Protein AF-A0A6P2BQV1-F1 (afdb_monomer_lite)

Organism: NCBI:txid2480626

Radius of gyration: 12.8 Å; chains: 1; bounding box: 32×30×28 Å

Foldseek 3Di:
DDFDKAQPVLLVVQVVVLEAEEEQDNVLCVCCCPFQVHSYIHHPFDVVCVVPLVVLVSQPRRQAYEYFFFPDDRRVNNQVNSVVSHVRYDYQDAPDRGNVRSCVPPNNVSSCVSVVD

pLDDT: mean 94.81, std 4.77, range [54.56, 98.56]

Secondary structure (DSSP, 8-state):
-----B-TTHHHHHHHHSEEEEESSHHHHHHHHHTT---EEE--HHHHHHH-GGGGGGGTT-SEEEEE--SSHHHHHHHHHHHHH-TTEEE---SSSSHHHHHHHHHHHHHHHHHT-

Sequence (117 aa):
MPTRIYNPMAFEAAEKLGYIGISEGEFDAVILTTECGIPTVGVPGVDTWAKHKEWRLLFDGFESVLIFRDQDEPGLKLAQRIMSDVNNARVVNLPGKDPNETFLKHGREAIRHAAGL

InterPro domains:
  IPR034154 Archaeal primase DnaG/twinkle-like, TOPRIM domain [cd01029] (22-82)

Structure (mmCIF, N/CA/C/O backbone):
data_AF-A0A6P2BQV1-F1
#
_entry.id   AF-A0A6P2BQV1-F1
#
loop_
_atom_site.group_PDB
_atom_site.id
_atom_site.type_symbol
_atom_site.label_atom_id
_atom_site.label_alt_id
_atom_site.label_comp_id
_atom_site.label_asym_id
_atom_site.label_entity_id
_atom_site.label_seq_id
_atom_site.pdbx_PDB_ins_code
_atom_site.Cartn_x
_atom_site.Cartn_y
_atom_site.Cartn_z
_atom_site.occupancy
_atom_site.B_iso_or_equiv
_atom_site.auth_seq_id
_atom_site.auth_comp_id
_atom_site.auth_asym_id
_atom_site.auth_atom_id
_atom_site.pdbx_PDB_model_num
ATOM 1 N N . MET A 1 1 ? 19.188 -11.161 -6.374 1.00 54.56 1 MET A N 1
ATOM 2 C CA . MET A 1 1 ? 18.576 -11.293 -5.033 1.00 54.56 1 MET A CA 1
ATOM 3 C C . MET A 1 1 ? 17.134 -11.734 -5.229 1.00 54.56 1 MET A C 1
ATOM 5 O O . MET A 1 1 ? 16.520 -11.213 -6.154 1.00 54.56 1 MET A O 1
ATOM 9 N N . PRO A 1 2 ? 16.608 -12.699 -4.458 1.00 75.75 2 PRO A N 1
ATOM 10 C CA . PRO A 1 2 ? 15.195 -13.061 -4.532 1.00 75.75 2 PRO A CA 1
ATOM 11 C C . PRO A 1 2 ? 14.331 -11.886 -4.057 1.00 75.75 2 PRO A C 1
ATOM 13 O O . PRO A 1 2 ? 14.591 -11.318 -2.998 1.00 75.75 2 PRO A O 1
ATOM 16 N N . THR A 1 3 ? 13.328 -11.520 -4.847 1.00 87.50 3 THR A N 1
ATOM 17 C CA . THR A 1 3 ? 12.337 -10.487 -4.526 1.00 87.50 3 THR A CA 1
ATOM 18 C C . THR A 1 3 ? 11.181 -11.096 -3.743 1.00 87.50 3 THR A C 1
ATOM 20 O O . THR A 1 3 ? 10.756 -12.217 -4.023 1.00 87.50 3 THR A O 1
ATOM 23 N N . ARG A 1 4 ? 10.696 -10.386 -2.724 1.00 91.50 4 ARG A N 1
ATOM 24 C CA . ARG A 1 4 ? 9.635 -10.856 -1.825 1.00 91.50 4 ARG A CA 1
ATOM 25 C C . ARG A 1 4 ? 8.643 -9.733 -1.559 1.00 91.50 4 ARG A C 1
ATOM 27 O O . ARG A 1 4 ? 9.018 -8.567 -1.606 1.00 91.50 4 ARG A O 1
ATOM 34 N N . ILE A 1 5 ? 7.408 -10.118 -1.258 1.00 94.50 5 ILE A N 1
ATOM 35 C CA . ILE A 1 5 ? 6.422 -9.225 -0.654 1.00 94.50 5 ILE A CA 1
ATOM 36 C C . ILE A 1 5 ? 6.757 -9.101 0.833 1.00 94.50 5 ILE A C 1
ATOM 38 O O . ILE A 1 5 ? 6.972 -10.108 1.515 1.00 94.50 5 ILE A O 1
ATOM 42 N N . TYR A 1 6 ? 6.813 -7.869 1.324 1.00 96.50 6 TYR A N 1
ATOM 43 C CA . TYR A 1 6 ? 6.983 -7.585 2.741 1.00 96.50 6 TYR A CA 1
ATOM 44 C C . TYR A 1 6 ? 5.653 -7.737 3.492 1.00 96.50 6 TYR A C 1
ATOM 46 O O . TYR A 1 6 ? 4.594 -7.415 2.959 1.00 96.50 6 TYR A O 1
ATOM 54 N N . ASN A 1 7 ? 5.726 -8.190 4.747 1.00 96.94 7 ASN A N 1
ATOM 55 C CA . ASN A 1 7 ? 4.584 -8.394 5.646 1.00 96.94 7 ASN A CA 1
ATOM 56 C C . ASN A 1 7 ? 3.476 -9.335 5.113 1.00 96.94 7 ASN A C 1
ATOM 58 O O . ASN A 1 7 ? 2.302 -8.971 5.136 1.00 96.94 7 ASN A O 1
ATOM 62 N N . PRO A 1 8 ? 3.786 -10.577 4.686 1.00 95.75 8 PRO A N 1
ATOM 63 C CA . PRO A 1 8 ? 2.756 -11.520 4.233 1.00 95.75 8 PRO A CA 1
ATOM 64 C C . PRO A 1 8 ? 1.709 -11.851 5.315 1.00 95.75 8 PRO A C 1
ATOM 66 O O . PRO A 1 8 ? 0.602 -12.262 4.993 1.00 95.75 8 PRO A O 1
ATOM 69 N N . MET A 1 9 ? 2.006 -11.619 6.597 1.00 96.38 9 MET A N 1
ATOM 70 C CA . MET A 1 9 ? 1.032 -11.785 7.684 1.00 96.38 9 MET A CA 1
ATOM 71 C C . MET A 1 9 ? -0.163 -10.821 7.576 1.00 96.38 9 MET A C 1
ATOM 73 O O . MET A 1 9 ? -1.210 -11.082 8.163 1.00 96.38 9 MET A O 1
ATOM 77 N N . ALA A 1 10 ? -0.049 -9.729 6.808 1.00 97.38 10 ALA A N 1
ATOM 78 C CA . ALA A 1 10 ? -1.158 -8.810 6.562 1.00 97.38 10 ALA A CA 1
ATOM 79 C C . ALA A 1 10 ? -2.376 -9.504 5.933 1.00 97.38 10 ALA A C 1
ATOM 81 O O . ALA A 1 10 ? -3.502 -9.106 6.226 1.00 97.38 10 ALA A O 1
ATOM 82 N N . PHE A 1 11 ? -2.173 -10.553 5.126 1.00 97.12 11 PHE A N 1
ATOM 83 C CA . PHE A 1 11 ? -3.268 -11.290 4.489 1.00 97.12 11 PHE A CA 1
ATOM 84 C C . PHE A 1 11 ? -4.222 -11.922 5.519 1.00 97.12 11 PHE A C 1
ATOM 86 O O . PHE A 1 11 ? -5.433 -11.867 5.328 1.00 97.12 11 PHE A O 1
ATOM 93 N N . GLU A 1 12 ? -3.712 -12.429 6.647 1.00 95.50 12 GLU A N 1
ATOM 94 C CA . GLU A 1 12 ? -4.546 -13.040 7.699 1.00 95.50 12 GLU A CA 1
ATOM 95 C C . GLU A 1 12 ? -5.444 -12.014 8.407 1.00 95.50 12 GLU A C 1
ATOM 97 O O . GLU A 1 12 ? -6.599 -12.284 8.741 1.00 95.50 12 GLU A O 1
ATOM 102 N N . ALA A 1 13 ? -4.914 -10.814 8.658 1.00 94.88 13 ALA A N 1
ATOM 103 C CA . ALA A 1 13 ? -5.694 -9.726 9.239 1.00 94.88 13 ALA A CA 1
ATOM 104 C C . ALA A 1 13 ? -6.703 -9.165 8.226 1.00 94.88 13 ALA A C 1
ATOM 106 O O . ALA A 1 13 ? -7.844 -8.875 8.587 1.00 94.88 13 ALA A O 1
ATOM 107 N N . ALA A 1 14 ? -6.295 -9.053 6.961 1.00 96.19 14 ALA A N 1
ATOM 108 C CA . ALA A 1 14 ? -7.134 -8.580 5.872 1.00 96.19 14 ALA A CA 1
ATOM 109 C C . ALA A 1 14 ? -8.324 -9.507 5.594 1.00 96.19 14 ALA A C 1
ATOM 111 O O . ALA A 1 14 ? -9.411 -9.009 5.314 1.00 96.19 14 ALA A O 1
ATOM 112 N N . GLU A 1 15 ? -8.164 -10.829 5.724 1.00 94.19 15 GLU A N 1
ATOM 113 C CA . GLU A 1 15 ? -9.249 -11.801 5.508 1.00 94.19 15 GLU A CA 1
ATOM 114 C C . GLU A 1 15 ? -10.459 -11.514 6.409 1.00 94.19 15 GLU A C 1
ATOM 116 O O . GLU A 1 15 ? -11.605 -11.610 5.979 1.00 94.19 15 GLU A O 1
ATOM 121 N N . LYS A 1 16 ? -10.213 -11.076 7.649 1.00 94.25 16 LYS A N 1
ATOM 122 C CA . LYS A 1 16 ? -11.272 -10.708 8.602 1.00 94.25 16 LYS A CA 1
ATOM 123 C C . LYS A 1 16 ? -11.891 -9.340 8.323 1.00 94.25 16 LYS A C 1
ATOM 125 O O . LYS A 1 16 ? -13.033 -9.109 8.708 1.00 94.25 16 LYS A O 1
ATOM 130 N N . LEU A 1 17 ? -11.124 -8.422 7.736 1.00 95.75 17 LEU A N 1
ATOM 131 C CA . LEU A 1 17 ? -11.528 -7.031 7.515 1.00 95.75 17 LEU A CA 1
ATOM 132 C C . LEU A 1 17 ? -12.137 -6.794 6.127 1.00 95.75 17 LEU A C 1
ATOM 134 O O . LEU A 1 17 ? -12.779 -5.770 5.922 1.00 95.75 17 LEU A O 1
ATOM 138 N N . GLY A 1 18 ? -11.928 -7.708 5.178 1.00 95.94 18 GLY A N 1
ATOM 139 C CA . GLY A 1 18 ? -12.399 -7.584 3.797 1.00 95.94 18 GLY A CA 1
ATOM 140 C C . GLY A 1 18 ? -11.569 -6.630 2.932 1.00 95.94 18 GLY A C 1
ATOM 141 O O . GLY A 1 18 ? -11.841 -6.497 1.742 1.00 95.94 18 GLY A O 1
ATOM 142 N N . TYR A 1 19 ? -10.532 -5.987 3.474 1.00 97.62 19 TYR A N 1
ATOM 143 C CA . TYR A 1 19 ? -9.662 -5.080 2.725 1.00 97.62 19 TYR A CA 1
ATOM 144 C C . TYR A 1 19 ? -8.187 -5.259 3.076 1.00 97.62 19 TYR A C 1
ATOM 146 O O . TYR A 1 19 ? -7.835 -5.655 4.188 1.00 97.62 19 TYR A O 1
ATOM 154 N N . ILE A 1 20 ? -7.321 -4.900 2.129 1.00 98.44 20 ILE A N 1
ATOM 155 C CA . ILE A 1 20 ? -5.866 -4.955 2.288 1.00 98.44 20 ILE A CA 1
ATOM 156 C C . ILE A 1 20 ? -5.186 -3.748 1.643 1.00 98.44 20 ILE A C 1
ATOM 158 O O . ILE A 1 20 ? -5.625 -3.255 0.605 1.00 98.44 20 ILE A O 1
ATOM 162 N N . GLY A 1 21 ? -4.110 -3.270 2.259 1.00 98.19 21 GLY A N 1
ATOM 163 C CA . GLY A 1 21 ? -3.235 -2.235 1.725 1.00 98.19 21 GLY A CA 1
ATOM 164 C C . GLY A 1 21 ? -2.066 -2.797 0.914 1.00 98.19 21 GLY A C 1
ATOM 165 O O . GLY A 1 21 ? -1.505 -3.840 1.249 1.00 98.19 21 GLY A O 1
ATOM 166 N N . ILE A 1 22 ? -1.642 -2.058 -0.107 1.00 98.19 22 ILE A N 1
ATOM 167 C CA . ILE A 1 22 ? -0.365 -2.237 -0.803 1.00 98.19 22 ILE A CA 1
ATOM 168 C C . ILE A 1 22 ? 0.418 -0.930 -0.699 1.00 98.19 22 ILE A C 1
ATOM 170 O O . ILE A 1 22 ? -0.102 0.112 -1.096 1.00 98.19 22 ILE A O 1
ATOM 174 N N . SER A 1 23 ? 1.661 -0.989 -0.225 1.00 96.88 23 SER A N 1
ATOM 175 C CA . SER A 1 23 ? 2.623 0.116 -0.282 1.00 96.88 23 SER A CA 1
ATOM 176 C C . SER A 1 23 ? 3.824 -0.214 -1.169 1.00 96.88 23 SER A C 1
ATOM 178 O O . SER A 1 23 ? 4.143 -1.383 -1.387 1.00 96.88 23 SER A O 1
ATOM 180 N N . GLU A 1 24 ? 4.508 0.809 -1.684 1.00 90.56 24 GLU A N 1
ATOM 181 C CA . GLU A 1 24 ? 5.764 0.636 -2.435 1.00 90.56 24 GLU A CA 1
ATOM 182 C C . GLU A 1 24 ? 6.940 0.286 -1.503 1.00 90.56 24 GLU A C 1
ATOM 184 O O . GLU A 1 24 ? 7.774 -0.561 -1.828 1.00 90.56 24 GLU A O 1
ATOM 189 N N . GLY A 1 25 ? 6.978 0.897 -0.313 1.00 89.69 25 GLY A N 1
ATOM 190 C CA . GLY A 1 25 ? 8.019 0.697 0.692 1.00 89.69 25 GLY A CA 1
ATOM 191 C C . GLY A 1 25 ? 7.629 -0.250 1.830 1.00 89.69 25 GLY A C 1
ATOM 192 O O . GLY A 1 25 ? 6.473 -0.313 2.255 1.00 89.69 25 GLY A O 1
ATOM 193 N N . GLU A 1 26 ? 8.623 -0.953 2.382 1.00 95.19 26 GLU A N 1
ATOM 194 C CA . GLU A 1 26 ? 8.455 -1.792 3.581 1.00 95.19 26 GLU A CA 1
ATOM 195 C C . GLU A 1 26 ? 8.135 -0.949 4.822 1.00 95.19 26 GLU A C 1
ATOM 197 O O . GLU A 1 26 ? 7.297 -1.326 5.637 1.00 95.19 26 GLU A O 1
ATOM 202 N N . PHE A 1 27 ? 8.773 0.217 4.961 1.00 95.38 27 PHE A N 1
ATOM 203 C CA . PHE A 1 27 ? 8.558 1.092 6.113 1.00 95.38 27 PHE A CA 1
ATOM 204 C C . PHE A 1 27 ? 7.150 1.699 6.120 1.00 95.38 27 PHE A C 1
ATOM 206 O O . PHE A 1 27 ? 6.511 1.765 7.168 1.00 95.38 27 PHE A O 1
ATOM 213 N N . ASP A 1 28 ? 6.613 2.042 4.950 1.00 96.25 28 ASP A N 1
ATOM 214 C CA . ASP A 1 28 ? 5.224 2.485 4.827 1.00 96.25 28 ASP A CA 1
ATOM 215 C C . ASP A 1 28 ? 4.241 1.381 5.211 1.00 96.25 28 ASP A C 1
ATOM 217 O O . ASP A 1 28 ? 3.275 1.646 5.926 1.00 96.25 28 ASP A O 1
ATOM 221 N N . ALA A 1 29 ? 4.514 0.130 4.821 1.00 97.75 29 ALA A N 1
ATOM 222 C CA . ALA A 1 29 ? 3.708 -1.013 5.244 1.00 97.75 29 ALA A CA 1
ATOM 223 C C . ALA A 1 29 ? 3.718 -1.180 6.770 1.00 97.75 29 ALA A C 1
ATOM 225 O O . ALA A 1 29 ? 2.673 -1.494 7.349 1.00 97.75 29 ALA A O 1
ATOM 226 N N . VAL A 1 30 ? 4.863 -0.945 7.427 1.00 97.94 30 VAL A N 1
ATOM 227 C CA . VAL A 1 30 ? 4.962 -0.935 8.895 1.00 97.94 30 VAL A CA 1
ATOM 228 C C . VAL A 1 30 ? 4.057 0.143 9.476 1.00 97.94 30 VAL A C 1
ATOM 230 O O . VAL A 1 30 ? 3.164 -0.199 10.242 1.00 97.94 30 VAL A O 1
ATOM 233 N N . ILE A 1 31 ? 4.219 1.409 9.081 1.00 97.62 31 ILE A N 1
ATOM 234 C CA . ILE A 1 31 ? 3.433 2.529 9.629 1.00 97.62 31 ILE A CA 1
ATOM 235 C C . ILE A 1 31 ? 1.928 2.332 9.400 1.00 97.62 31 ILE A C 1
ATOM 237 O O . ILE A 1 31 ? 1.118 2.519 10.313 1.00 97.62 31 ILE A O 1
ATOM 241 N N . LEU A 1 32 ? 1.532 1.909 8.198 1.00 98.25 32 LEU A N 1
ATOM 242 C CA . LEU A 1 32 ? 0.132 1.643 7.866 1.00 98.25 32 LEU A CA 1
ATOM 243 C C . LEU A 1 32 ? -0.446 0.507 8.719 1.00 98.25 32 LEU A C 1
ATOM 245 O O . LEU A 1 32 ? -1.571 0.611 9.215 1.00 98.25 32 LEU A O 1
ATOM 249 N N . THR A 1 33 ? 0.334 -0.549 8.951 1.00 98.12 33 THR A N 1
ATOM 250 C CA . THR A 1 33 ? -0.112 -1.699 9.742 1.00 98.12 33 THR A CA 1
ATOM 251 C C . THR A 1 33 ? -0.139 -1.384 11.237 1.00 98.12 33 THR A C 1
ATOM 253 O O . THR A 1 33 ? -1.177 -1.572 11.872 1.00 98.12 33 THR A O 1
ATOM 256 N N . THR A 1 34 ? 0.965 -0.902 11.813 1.00 97.31 34 THR A N 1
ATOM 257 C CA . THR A 1 34 ? 1.118 -0.750 13.269 1.00 97.31 34 THR A CA 1
ATOM 258 C C . THR A 1 34 ? 0.413 0.490 13.797 1.00 97.31 34 THR A C 1
ATOM 260 O O . THR A 1 34 ? -0.310 0.404 14.787 1.00 97.31 34 THR A O 1
ATOM 263 N N . GLU A 1 35 ? 0.559 1.628 13.1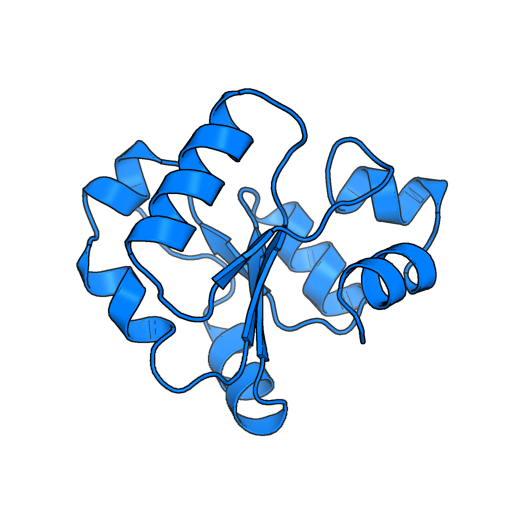16 1.00 97.56 35 GLU A N 1
ATOM 264 C CA . GLU A 1 35 ? 0.044 2.904 13.614 1.00 97.56 35 GLU A CA 1
ATOM 265 C C . GLU A 1 35 ? -1.372 3.195 13.114 1.00 97.56 35 GLU A C 1
ATOM 267 O O . GLU A 1 35 ? -2.193 3.760 13.842 1.00 97.56 35 GLU A O 1
ATOM 272 N N . CYS A 1 36 ? -1.695 2.797 11.878 1.00 97.06 36 CYS A N 1
ATOM 273 C CA . CYS A 1 36 ? -2.996 3.101 11.269 1.00 97.06 36 CYS A CA 1
ATOM 274 C C . CYS A 1 36 ? -4.013 1.954 11.394 1.00 97.06 36 CYS A C 1
ATOM 276 O O . CYS A 1 36 ? -5.222 2.189 11.250 1.00 97.06 36 CYS A O 1
ATOM 278 N N . GLY A 1 37 ? -3.557 0.740 11.722 1.00 97.25 37 GLY A N 1
ATOM 279 C CA . GLY A 1 37 ? -4.401 -0.454 11.816 1.00 97.25 37 GLY A CA 1
ATOM 280 C C . GLY A 1 37 ? -4.942 -0.908 10.458 1.00 97.25 37 GLY A C 1
ATOM 281 O O . GLY A 1 37 ? -6.070 -1.393 10.377 1.00 97.25 37 GLY A O 1
ATOM 282 N N . ILE A 1 38 ? -4.182 -0.679 9.385 1.00 98.25 38 ILE A N 1
ATOM 283 C CA . ILE A 1 38 ? -4.529 -1.067 8.017 1.00 98.25 38 ILE A CA 1
ATOM 284 C C . ILE A 1 38 ? -3.580 -2.200 7.615 1.00 98.25 38 ILE A C 1
ATOM 286 O O . ILE A 1 38 ? -2.395 -1.930 7.408 1.00 98.25 38 ILE A O 1
ATOM 290 N N . PRO A 1 39 ? -4.048 -3.458 7.505 1.00 98.25 39 PRO A N 1
ATOM 291 C CA . PRO A 1 39 ? -3.179 -4.567 7.125 1.00 98.25 39 PRO A CA 1
ATOM 292 C C . PRO A 1 39 ? -2.587 -4.295 5.744 1.00 98.25 39 PRO A C 1
ATOM 294 O O . PRO A 1 39 ? -3.323 -4.218 4.764 1.00 98.25 39 PRO A O 1
ATOM 297 N N . THR A 1 40 ? -1.270 -4.102 5.674 1.00 98.56 40 THR A N 1
ATOM 298 C CA . THR A 1 40 ? -0.603 -3.625 4.457 1.00 98.56 40 THR A CA 1
ATOM 299 C C . THR A 1 40 ? 0.616 -4.470 4.125 1.00 98.56 40 THR A C 1
ATOM 301 O O . THR A 1 40 ? 1.440 -4.752 4.998 1.00 98.56 40 THR A O 1
ATOM 304 N N . VAL A 1 41 ? 0.751 -4.83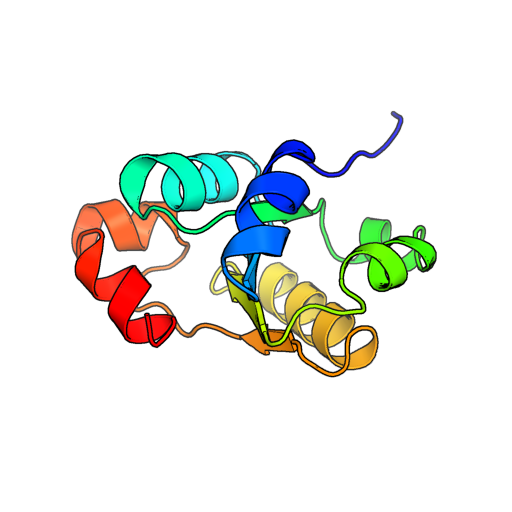2 2.849 1.00 98.12 41 VAL A N 1
ATOM 305 C CA . VAL A 1 41 ? 1.960 -5.452 2.301 1.00 98.12 41 VAL A CA 1
ATOM 306 C C . VAL A 1 41 ? 2.828 -4.441 1.559 1.00 98.12 41 VAL A C 1
ATOM 308 O O . VAL A 1 41 ? 2.310 -3.538 0.907 1.00 98.12 41 VAL A O 1
ATOM 311 N N . GLY A 1 42 ? 4.147 -4.626 1.618 1.00 96.94 42 GLY A N 1
ATOM 312 C CA . GLY A 1 42 ? 5.102 -3.844 0.826 1.00 96.94 42 GLY A CA 1
ATOM 313 C C . GLY A 1 42 ? 5.483 -4.579 -0.459 1.00 96.94 42 GLY A C 1
ATOM 314 O O . GLY A 1 42 ? 5.861 -5.754 -0.410 1.00 96.94 42 GLY A O 1
ATOM 315 N N . VAL A 1 43 ? 5.393 -3.904 -1.606 1.00 94.81 43 VAL A N 1
ATOM 316 C CA . VAL A 1 43 ? 5.649 -4.472 -2.936 1.00 94.81 43 VAL A CA 1
ATOM 317 C C . VAL A 1 43 ? 6.806 -3.737 -3.627 1.00 94.81 43 VAL A C 1
ATOM 319 O O . VAL A 1 43 ? 6.720 -2.534 -3.856 1.00 94.81 43 VAL A O 1
ATOM 322 N N . PRO A 1 44 ? 7.859 -4.453 -4.060 1.00 88.75 44 PRO A N 1
ATOM 323 C CA . PRO A 1 44 ? 9.082 -3.836 -4.573 1.00 88.75 44 PRO A CA 1
ATOM 324 C C . PRO A 1 44 ? 8.979 -3.361 -6.034 1.00 88.75 44 PRO A C 1
ATOM 326 O O . PRO A 1 44 ? 9.505 -4.011 -6.935 1.00 88.75 44 PRO A O 1
ATOM 329 N N . GLY A 1 45 ? 8.382 -2.197 -6.281 1.00 89.12 45 GLY A N 1
ATOM 330 C CA . GLY A 1 45 ? 8.467 -1.486 -7.563 1.00 89.12 45 GLY A CA 1
ATOM 331 C C . GLY A 1 45 ? 7.807 -2.173 -8.775 1.00 89.12 45 GLY A C 1
ATOM 332 O O . GLY A 1 45 ? 7.474 -3.362 -8.787 1.00 89.12 45 GLY A O 1
ATOM 333 N N . VAL A 1 46 ? 7.618 -1.399 -9.849 1.00 92.06 46 VAL A N 1
ATOM 334 C CA . VAL A 1 46 ? 6.835 -1.819 -11.029 1.00 92.06 46 VAL A CA 1
ATOM 335 C C . VAL A 1 46 ? 7.451 -2.992 -11.800 1.00 92.06 46 VAL A C 1
ATOM 337 O O . VAL A 1 46 ? 6.734 -3.909 -12.204 1.00 92.06 46 VAL A O 1
ATOM 340 N N . ASP A 1 47 ? 8.776 -3.013 -11.967 1.00 92.00 47 ASP A N 1
ATOM 341 C CA . ASP A 1 47 ? 9.464 -4.060 -12.734 1.00 92.00 47 ASP A CA 1
ATOM 342 C C . ASP A 1 47 ? 9.371 -5.425 -12.054 1.00 92.00 47 ASP A C 1
ATOM 344 O O . ASP A 1 47 ? 9.267 -6.456 -12.722 1.00 92.00 47 ASP A O 1
ATOM 348 N N . THR A 1 48 ? 9.411 -5.452 -10.722 1.00 92.56 48 THR A N 1
ATOM 349 C CA . THR A 1 48 ? 9.277 -6.698 -9.966 1.00 92.56 48 THR A CA 1
ATOM 350 C C . THR A 1 48 ? 7.847 -7.204 -10.021 1.00 92.56 48 THR A C 1
ATOM 352 O O . THR A 1 48 ? 7.641 -8.383 -10.294 1.00 92.56 48 THR A O 1
ATOM 355 N N . TRP A 1 49 ? 6.862 -6.319 -9.847 1.00 94.12 49 TRP A N 1
ATOM 356 C CA . TRP A 1 49 ? 5.454 -6.679 -10.011 1.00 94.12 49 TRP A CA 1
ATOM 357 C C . TRP A 1 49 ? 5.184 -7.278 -11.398 1.00 94.12 49 TRP A C 1
ATOM 359 O O . TRP A 1 49 ? 4.562 -8.330 -11.523 1.00 94.12 49 TRP A O 1
ATOM 369 N N . ALA A 1 50 ? 5.726 -6.667 -12.456 1.00 91.88 50 ALA A N 1
ATOM 370 C CA . ALA A 1 50 ? 5.571 -7.162 -13.823 1.00 91.88 50 ALA A CA 1
ATOM 371 C C . ALA A 1 50 ? 6.209 -8.546 -14.056 1.00 91.88 50 ALA A C 1
ATOM 373 O O . ALA A 1 50 ? 5.730 -9.300 -14.910 1.00 91.88 50 ALA A O 1
ATOM 374 N N . LYS A 1 51 ? 7.275 -8.884 -13.316 1.00 94.06 51 LYS A N 1
ATOM 375 C CA . LYS A 1 51 ? 7.920 -10.210 -13.339 1.00 94.06 51 LYS A CA 1
ATOM 376 C C . LYS A 1 51 ? 7.126 -11.265 -12.568 1.00 94.06 51 LYS A C 1
ATOM 378 O O . LYS A 1 51 ? 7.187 -12.428 -12.948 1.00 94.06 51 LYS A O 1
ATOM 383 N N . HIS A 1 52 ? 6.379 -10.856 -11.544 1.00 92.75 52 HIS A N 1
ATOM 384 C CA . HIS A 1 52 ? 5.598 -11.725 -10.663 1.00 92.75 52 HIS A CA 1
ATOM 385 C C . HIS A 1 52 ? 4.094 -11.505 -10.836 1.00 92.75 52 HIS A C 1
ATOM 387 O O . HIS A 1 52 ? 3.379 -11.122 -9.910 1.00 92.75 52 HIS A O 1
ATOM 393 N N . LYS A 1 53 ? 3.592 -11.744 -12.050 1.00 89.69 53 LYS A N 1
ATOM 394 C CA . LYS A 1 53 ? 2.175 -11.518 -12.384 1.00 89.69 53 LYS A CA 1
ATOM 395 C C . LYS A 1 53 ? 1.224 -12.367 -11.542 1.00 89.69 53 LYS A C 1
ATOM 397 O O . LYS A 1 53 ? 0.065 -12.001 -11.387 1.00 89.69 53 LYS A O 1
ATOM 402 N N . GLU A 1 54 ? 1.699 -13.488 -11.010 1.00 94.38 54 GLU A N 1
ATOM 403 C CA . GLU A 1 54 ? 0.978 -14.355 -10.085 1.00 94.38 54 GLU A CA 1
ATOM 404 C C . GLU A 1 54 ? 0.615 -13.664 -8.762 1.00 94.38 54 GLU A C 1
ATOM 406 O O . GLU A 1 54 ? -0.366 -14.059 -8.139 1.00 94.38 54 GLU A O 1
ATOM 411 N N . TRP A 1 55 ? 1.324 -12.603 -8.354 1.00 95.25 55 TRP A N 1
ATOM 412 C CA . TRP A 1 55 ? 1.029 -11.881 -7.110 1.00 95.25 55 TRP A CA 1
ATOM 413 C C . TRP A 1 55 ? -0.352 -11.239 -7.101 1.00 95.25 55 TRP A C 1
ATOM 415 O O . TRP A 1 55 ? -0.944 -11.128 -6.034 1.00 95.25 55 TRP A O 1
ATOM 425 N N . ARG A 1 56 ? -0.907 -10.888 -8.267 1.00 94.50 56 ARG A N 1
ATOM 426 C CA . ARG A 1 56 ? -2.275 -10.358 -8.359 1.00 94.50 56 ARG A CA 1
ATOM 427 C C . ARG A 1 56 ? -3.312 -11.310 -7.748 1.00 94.50 56 ARG A C 1
ATOM 429 O O . ARG A 1 56 ? -4.264 -10.845 -7.142 1.00 94.50 56 ARG A O 1
ATOM 436 N N . LEU A 1 57 ? -3.076 -12.624 -7.844 1.00 95.25 57 LEU A N 1
ATOM 437 C CA . LEU A 1 57 ? -3.985 -13.658 -7.337 1.00 95.25 57 LEU A CA 1
ATOM 438 C C . LEU A 1 57 ? -4.077 -13.648 -5.807 1.00 95.25 57 LEU A C 1
ATOM 440 O O . LEU A 1 57 ? -5.060 -14.122 -5.254 1.00 95.25 57 LEU A O 1
ATOM 444 N N . LEU A 1 58 ? -3.071 -13.100 -5.117 1.00 95.56 58 LEU A N 1
ATOM 445 C CA . LEU A 1 58 ? -3.093 -12.948 -3.660 1.00 95.56 58 LEU A CA 1
ATOM 446 C C . LEU A 1 58 ? -4.122 -11.912 -3.201 1.00 95.56 58 LEU A C 1
ATOM 448 O O . LEU A 1 58 ? -4.470 -11.885 -2.027 1.00 95.56 58 LEU A O 1
ATOM 452 N N . PHE A 1 59 ? -4.567 -11.043 -4.110 1.00 96.25 59 PHE A N 1
ATOM 453 C CA . PHE A 1 59 ? -5.503 -9.962 -3.824 1.00 96.25 59 PHE A CA 1
ATOM 454 C C . PHE A 1 59 ? -6.932 -10.273 -4.292 1.00 96.25 59 PHE A C 1
ATOM 456 O O . PHE A 1 59 ? -7.855 -9.494 -4.030 1.00 96.25 59 PHE A O 1
ATOM 463 N N . ASP A 1 60 ? -7.123 -11.416 -4.958 1.00 91.31 60 ASP A N 1
ATOM 464 C CA . ASP A 1 60 ? -8.441 -11.908 -5.333 1.00 91.31 60 ASP A CA 1
ATOM 465 C C . ASP A 1 60 ? -9.225 -12.299 -4.072 1.00 91.31 60 ASP A C 1
ATOM 467 O O . ASP A 1 60 ? -8.707 -12.946 -3.164 1.00 91.31 60 ASP A O 1
ATOM 471 N N . GLY A 1 61 ? -10.499 -11.910 -4.016 1.00 90.69 61 GLY A N 1
ATOM 472 C CA . GLY A 1 61 ? -11.395 -12.234 -2.900 1.00 90.69 61 GLY A CA 1
ATOM 473 C C . GLY A 1 61 ? -11.496 -11.166 -1.809 1.00 90.69 61 GLY A C 1
ATOM 474 O O . GLY A 1 61 ? -12.444 -11.217 -1.031 1.00 90.69 61 GLY A O 1
ATOM 475 N N . PHE A 1 62 ? -10.612 -10.162 -1.781 1.00 96.50 62 PHE A N 1
ATOM 476 C CA . PHE A 1 62 ? -10.848 -8.970 -0.959 1.00 96.50 62 PHE A CA 1
ATOM 477 C C . PHE A 1 62 ? -11.964 -8.107 -1.559 1.00 96.50 62 PHE A C 1
ATOM 479 O O . PHE A 1 62 ? -12.143 -8.041 -2.774 1.00 96.50 62 PHE A O 1
ATOM 486 N N . GLU A 1 63 ? -12.704 -7.390 -0.723 1.00 95.75 63 GLU A N 1
ATOM 487 C CA . GLU A 1 63 ? -13.685 -6.404 -1.181 1.00 95.75 63 GLU A CA 1
ATOM 488 C C . GLU A 1 63 ? -12.983 -5.157 -1.730 1.00 95.75 63 GLU A C 1
ATOM 490 O O . GLU A 1 63 ? -13.412 -4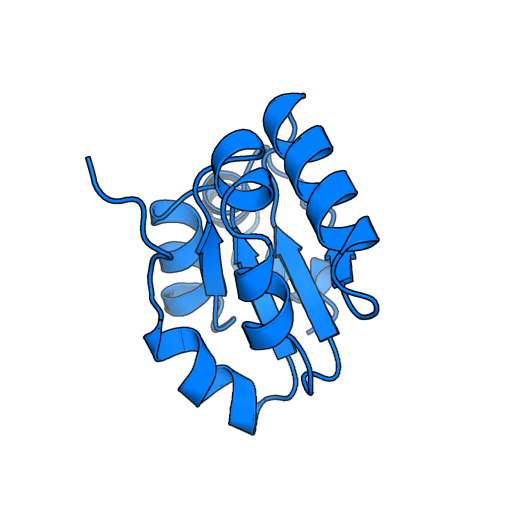.584 -2.732 1.00 95.75 63 GLU A O 1
ATOM 495 N N . SER A 1 64 ? -11.871 -4.751 -1.106 1.00 96.81 64 SER A N 1
ATOM 496 C CA . SER A 1 64 ? -11.099 -3.585 -1.538 1.00 96.81 64 SER A CA 1
ATOM 497 C C . SER A 1 64 ? -9.595 -3.768 -1.364 1.00 96.81 64 SER A C 1
ATOM 499 O O . SER A 1 64 ? -9.116 -4.202 -0.316 1.00 96.81 64 SER A O 1
ATOM 501 N N . VAL A 1 65 ? -8.842 -3.365 -2.388 1.00 98.19 65 VAL A N 1
ATOM 502 C CA . VAL A 1 65 ? -7.379 -3.289 -2.351 1.00 98.19 65 VAL A CA 1
ATOM 503 C C . VAL A 1 65 ? -6.970 -1.815 -2.391 1.00 98.19 65 VAL A C 1
ATOM 505 O O . VAL A 1 65 ? -7.273 -1.083 -3.334 1.00 98.19 65 VAL A O 1
ATOM 508 N N . LEU A 1 66 ? -6.308 -1.355 -1.335 1.00 98.38 66 LEU A N 1
ATOM 509 C CA . LEU A 1 66 ? -5.961 0.044 -1.105 1.00 98.38 66 LEU A CA 1
ATOM 510 C C . LEU A 1 66 ? -4.502 0.284 -1.493 1.00 98.38 66 LEU A C 1
ATOM 512 O O . LEU A 1 66 ? -3.594 -0.190 -0.819 1.00 98.38 66 LEU A O 1
ATOM 516 N N . ILE A 1 67 ? -4.258 1.024 -2.570 1.00 98.00 67 ILE A N 1
ATOM 517 C CA . ILE A 1 67 ? -2.899 1.329 -3.025 1.00 98.00 67 ILE A CA 1
ATOM 518 C C . ILE A 1 67 ? -2.434 2.637 -2.381 1.00 98.00 67 ILE A C 1
ATOM 520 O O . ILE A 1 67 ? -2.938 3.715 -2.709 1.00 98.00 67 ILE A O 1
ATOM 524 N N . PHE A 1 68 ? -1.440 2.533 -1.507 1.00 97.44 68 PHE A N 1
ATOM 525 C CA . PHE A 1 68 ? -0.722 3.637 -0.886 1.00 97.44 68 PHE A CA 1
ATOM 526 C C . PHE A 1 68 ? 0.613 3.824 -1.607 1.00 97.44 68 PHE A C 1
ATOM 528 O O . PHE A 1 68 ? 1.575 3.102 -1.362 1.00 97.44 68 PHE A O 1
ATOM 535 N N . ARG A 1 69 ? 0.660 4.772 -2.541 1.00 94.00 69 ARG A N 1
ATOM 536 C CA . ARG A 1 69 ? 1.853 5.035 -3.353 1.00 94.00 69 ARG A CA 1
ATOM 537 C C . ARG A 1 69 ? 2.565 6.311 -2.923 1.00 94.00 69 ARG A C 1
ATOM 539 O O . ARG A 1 69 ? 1.924 7.239 -2.425 1.00 94.00 69 ARG A O 1
ATOM 546 N N . ASP A 1 70 ? 3.841 6.390 -3.258 1.00 93.25 70 ASP A N 1
ATOM 547 C CA . ASP A 1 70 ? 4.593 7.634 -3.195 1.00 93.25 70 ASP A CA 1
ATOM 548 C C . ASP A 1 70 ? 4.086 8.609 -4.267 1.00 93.25 70 ASP A C 1
ATOM 550 O O . ASP A 1 70 ? 3.691 8.227 -5.377 1.00 93.25 70 ASP A O 1
ATOM 554 N N . GLN A 1 71 ? 4.089 9.903 -3.953 1.00 92.19 71 GLN A N 1
ATOM 555 C CA . GLN A 1 71 ? 3.690 10.978 -4.862 1.00 92.19 71 GLN A CA 1
ATOM 556 C C . GLN A 1 71 ? 4.783 11.325 -5.886 1.00 92.19 71 GLN A C 1
ATOM 558 O O . GLN A 1 71 ? 5.105 12.491 -6.106 1.00 92.19 71 GLN A O 1
ATOM 563 N N . ASP A 1 72 ? 5.336 10.315 -6.551 1.00 93.94 72 ASP A N 1
ATOM 564 C CA . ASP A 1 72 ? 6.321 10.461 -7.618 1.00 93.94 72 ASP A CA 1
ATOM 565 C C . ASP A 1 72 ? 5.961 9.626 -8.864 1.00 93.94 72 ASP A C 1
ATOM 567 O O . ASP A 1 72 ? 4.872 9.050 -8.971 1.00 93.94 72 ASP A O 1
ATOM 571 N N . GLU A 1 73 ? 6.830 9.654 -9.876 1.00 94.44 73 GLU A N 1
ATOM 572 C CA . GLU A 1 73 ? 6.594 8.960 -11.145 1.00 94.44 73 GLU A CA 1
ATOM 573 C C . GLU A 1 73 ? 6.676 7.420 -11.018 1.00 94.44 73 GLU A C 1
ATOM 575 O O . GLU A 1 73 ? 5.788 6.749 -11.560 1.00 94.44 73 GLU A O 1
ATOM 580 N N . PRO A 1 74 ? 7.668 6.828 -10.318 1.00 93.19 74 PRO A N 1
ATOM 581 C CA . PRO A 1 74 ? 7.691 5.389 -10.038 1.00 93.19 74 PRO A CA 1
ATOM 582 C C . PRO A 1 74 ? 6.433 4.881 -9.325 1.00 93.19 74 PRO A C 1
ATOM 584 O O . PRO A 1 74 ? 5.810 3.931 -9.815 1.00 93.19 74 PRO A O 1
ATOM 587 N N . GLY A 1 75 ? 5.998 5.558 -8.258 1.00 93.12 75 GLY A N 1
ATOM 588 C CA . GLY A 1 75 ? 4.813 5.166 -7.503 1.00 93.12 75 GLY A CA 1
ATOM 589 C C . GLY A 1 75 ? 3.536 5.245 -8.334 1.00 93.12 75 GLY A C 1
ATOM 590 O O . GLY A 1 75 ? 2.666 4.374 -8.243 1.00 93.12 75 GLY A O 1
ATOM 591 N N . LEU A 1 76 ? 3.426 6.236 -9.228 1.00 94.75 76 LEU A N 1
ATOM 592 C CA . LEU A 1 76 ? 2.308 6.320 -10.172 1.00 94.75 76 LEU A CA 1
ATOM 593 C C . LEU A 1 76 ? 2.282 5.128 -11.140 1.00 94.75 76 LEU A C 1
ATOM 595 O O . LEU A 1 76 ? 1.219 4.548 -11.368 1.00 94.75 76 LEU A O 1
ATOM 599 N N . LYS A 1 77 ? 3.435 4.749 -11.702 1.00 96.00 77 LYS A N 1
ATOM 600 C CA . LYS A 1 77 ? 3.540 3.616 -12.638 1.00 96.00 77 LYS A CA 1
ATOM 601 C C . LYS A 1 77 ? 3.190 2.295 -11.962 1.00 96.00 77 LYS A C 1
ATOM 603 O O . LYS A 1 77 ? 2.459 1.492 -12.546 1.00 96.00 77 LYS A O 1
ATOM 608 N N . LEU A 1 78 ? 3.672 2.078 -10.738 1.00 95.06 78 LEU A N 1
ATOM 609 C CA . LEU A 1 78 ? 3.326 0.896 -9.952 1.00 95.06 78 LEU A CA 1
ATOM 610 C C . LEU A 1 78 ? 1.819 0.848 -9.668 1.00 95.06 78 LEU A C 1
ATOM 612 O O . LEU A 1 78 ? 1.180 -0.164 -9.948 1.00 95.06 78 LEU A O 1
ATOM 616 N N . ALA A 1 79 ? 1.232 1.951 -9.197 1.00 96.00 79 ALA A N 1
ATOM 617 C CA . ALA A 1 79 ? -0.196 2.026 -8.905 1.00 96.00 79 ALA A CA 1
ATOM 618 C C . ALA A 1 79 ? -1.068 1.736 -10.138 1.00 96.00 79 ALA A C 1
ATOM 620 O O . ALA A 1 79 ? -1.981 0.915 -10.069 1.00 96.00 79 ALA A O 1
ATOM 621 N N . GLN A 1 80 ? -0.754 2.346 -11.286 1.00 96.38 80 GLN A N 1
ATOM 622 C CA . GLN A 1 80 ? -1.458 2.083 -12.546 1.00 96.38 80 GLN A CA 1
ATOM 623 C C . GLN A 1 80 ? -1.354 0.614 -12.961 1.00 96.38 80 GLN A C 1
ATOM 625 O O . GLN A 1 80 ? -2.330 0.023 -13.427 1.00 96.38 80 GLN A O 1
ATOM 630 N N . ARG A 1 81 ? -0.178 0.008 -12.771 1.00 96.12 81 ARG A N 1
ATOM 631 C CA . ARG A 1 81 ? 0.043 -1.397 -13.097 1.00 96.12 81 ARG A CA 1
ATOM 632 C C . ARG A 1 81 ? -0.802 -2.311 -12.211 1.00 96.12 81 ARG A C 1
ATOM 634 O O . ARG A 1 81 ? -1.483 -3.184 -12.745 1.00 96.12 81 ARG A O 1
ATOM 641 N N . ILE A 1 82 ? -0.807 -2.085 -10.899 1.00 96.31 82 ILE A N 1
ATOM 642 C CA . ILE A 1 82 ? -1.617 -2.863 -9.954 1.00 96.31 82 ILE A CA 1
ATOM 643 C C . ILE A 1 82 ? -3.103 -2.711 -10.284 1.00 96.31 82 ILE A C 1
ATOM 645 O O . ILE A 1 82 ? -3.786 -3.718 -10.409 1.00 96.31 82 ILE A O 1
ATOM 649 N N . MET A 1 83 ? -3.593 -1.491 -10.524 1.00 96.25 83 MET A N 1
ATOM 650 C CA . MET A 1 83 ? -4.992 -1.256 -10.917 1.00 96.25 83 MET A CA 1
ATOM 651 C C . MET A 1 83 ? -5.391 -1.982 -12.209 1.00 96.25 83 MET A C 1
ATOM 653 O O . MET A 1 83 ? -6.541 -2.377 -12.361 1.00 96.25 83 MET A O 1
ATOM 657 N N . SER A 1 84 ? -4.458 -2.155 -13.152 1.00 95.88 84 SER A N 1
ATOM 658 C CA . SER A 1 84 ? -4.710 -2.923 -14.378 1.00 95.88 84 SER A CA 1
ATOM 659 C C . SER A 1 84 ? -4.754 -4.436 -14.148 1.00 95.88 84 SER A C 1
ATOM 661 O O . SER A 1 84 ? -5.397 -5.155 -14.910 1.00 95.88 84 SER A O 1
ATOM 663 N N . ASP A 1 85 ? -4.050 -4.919 -13.121 1.00 95.75 85 ASP A N 1
ATOM 664 C CA . ASP A 1 85 ? -3.907 -6.343 -12.818 1.00 95.75 85 ASP A CA 1
ATOM 665 C C . ASP A 1 85 ? -4.905 -6.829 -11.745 1.00 95.75 85 ASP A C 1
ATOM 667 O O . ASP A 1 85 ? -5.185 -8.026 -11.702 1.00 95.75 85 ASP A O 1
ATOM 671 N N . VAL A 1 86 ? -5.431 -5.930 -10.902 1.00 96.38 86 VAL A N 1
ATOM 672 C CA . VAL A 1 86 ? -6.275 -6.212 -9.726 1.00 96.38 86 VAL A CA 1
ATOM 673 C C . VAL A 1 86 ? -7.552 -5.361 -9.792 1.00 96.38 86 VAL A C 1
ATOM 675 O O . VAL A 1 86 ? -7.517 -4.145 -9.613 1.00 96.38 86 VAL A O 1
ATOM 678 N N . ASN A 1 87 ? -8.699 -6.002 -10.044 1.00 91.69 87 ASN A N 1
ATOM 679 C CA . ASN A 1 87 ? -9.955 -5.321 -10.413 1.00 91.69 87 ASN A CA 1
ATOM 680 C C . ASN A 1 87 ? -10.569 -4.445 -9.305 1.00 91.69 87 ASN A C 1
ATOM 682 O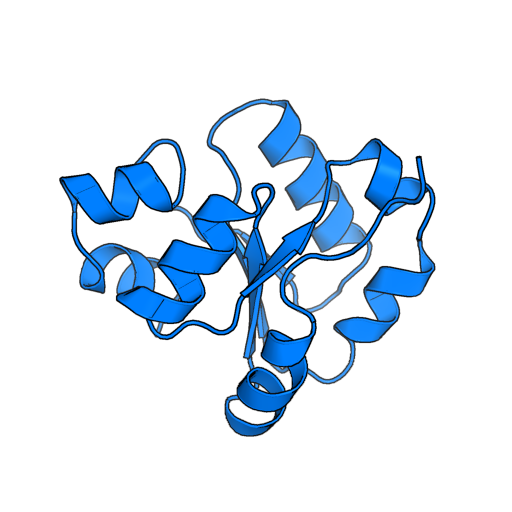 O . ASN A 1 87 ? -11.249 -3.463 -9.586 1.00 91.69 87 ASN A O 1
ATOM 686 N N . ASN A 1 88 ? -10.366 -4.823 -8.048 1.00 93.94 88 ASN A N 1
ATOM 687 C CA . ASN A 1 88 ? -10.886 -4.174 -6.840 1.00 93.94 88 ASN A CA 1
ATOM 688 C C . ASN A 1 88 ? -9.874 -3.193 -6.215 1.00 93.94 88 ASN A C 1
ATOM 690 O O . ASN A 1 88 ? -10.062 -2.748 -5.077 1.00 93.94 88 ASN A O 1
ATOM 694 N N . ALA A 1 89 ? -8.795 -2.864 -6.934 1.00 97.25 89 ALA A N 1
ATOM 695 C CA . ALA A 1 89 ? -7.770 -1.956 -6.451 1.00 97.25 89 ALA A CA 1
ATOM 696 C C . ALA A 1 89 ? -8.084 -0.489 -6.754 1.00 97.25 89 ALA A C 1
ATOM 698 O O . ALA A 1 89 ? -8.495 -0.125 -7.856 1.00 97.25 89 ALA A O 1
ATOM 699 N N . ARG A 1 90 ? -7.825 0.380 -5.776 1.00 97.25 90 ARG A N 1
ATOM 700 C CA . ARG A 1 90 ? -7.928 1.833 -5.930 1.00 97.25 90 ARG A CA 1
ATOM 701 C C . ARG A 1 90 ? -6.777 2.547 -5.247 1.00 97.25 90 ARG A C 1
ATOM 703 O O . ARG A 1 90 ? -6.295 2.120 -4.202 1.00 97.25 90 ARG A O 1
ATOM 710 N N . VAL A 1 91 ? -6.384 3.681 -5.812 1.00 97.12 91 VAL A N 1
ATOM 711 C CA . VAL A 1 91 ? -5.390 4.564 -5.199 1.00 97.12 91 VAL A CA 1
ATOM 712 C C . VAL A 1 91 ? -6.016 5.332 -4.042 1.00 97.12 91 VAL A C 1
ATOM 714 O O . VAL A 1 91 ? -7.091 5.920 -4.178 1.00 97.12 91 VAL A O 1
ATOM 717 N N . VAL A 1 92 ? -5.323 5.337 -2.906 1.00 96.94 92 VAL A N 1
ATOM 718 C CA . VAL A 1 92 ? -5.616 6.212 -1.774 1.00 96.94 92 VAL A CA 1
ATOM 719 C C . VAL A 1 92 ? -4.806 7.495 -1.942 1.00 96.94 92 VAL A C 1
ATOM 721 O O . VAL A 1 92 ? -3.577 7.474 -1.938 1.00 96.94 92 VAL A O 1
ATOM 724 N N . ASN A 1 93 ? -5.499 8.623 -2.106 1.00 94.31 93 ASN A N 1
ATOM 725 C CA . ASN A 1 93 ? -4.854 9.927 -2.254 1.00 94.31 93 ASN A CA 1
ATOM 726 C C . ASN A 1 93 ? -4.511 10.494 -0.875 1.00 94.31 93 ASN A C 1
ATOM 728 O O . ASN A 1 93 ? -5.393 10.970 -0.159 1.00 94.31 93 ASN A O 1
ATOM 732 N N . LEU A 1 94 ? -3.232 10.438 -0.513 1.00 94.56 94 LEU A N 1
ATOM 733 C CA . LEU A 1 94 ? -2.727 10.996 0.736 1.00 94.56 94 LEU A CA 1
ATOM 734 C C . LEU A 1 94 ? -2.289 12.464 0.567 1.00 94.56 94 LEU A C 1
ATOM 736 O O . LEU A 1 94 ? -1.853 12.847 -0.517 1.00 94.56 94 LEU A O 1
ATOM 740 N N . PRO A 1 95 ? -2.383 13.299 1.618 1.00 91.25 95 PRO A N 1
ATOM 741 C CA . PRO A 1 95 ? -1.927 14.691 1.574 1.00 91.25 95 PRO A CA 1
ATOM 742 C C . PRO A 1 95 ? -0.401 14.859 1.695 1.00 91.25 95 PRO A C 1
ATOM 744 O O . PRO A 1 95 ? 0.108 15.921 1.342 1.00 91.25 95 PRO A O 1
ATOM 747 N N . GLY A 1 96 ? 0.329 13.853 2.188 1.00 92.31 96 GLY A N 1
ATOM 748 C CA . GLY A 1 96 ? 1.795 13.852 2.259 1.00 92.31 96 GLY A CA 1
ATOM 749 C C . GLY A 1 96 ? 2.438 13.065 1.119 1.00 92.31 96 GLY A C 1
ATOM 750 O O . GLY A 1 96 ? 1.757 12.329 0.403 1.00 92.31 96 GLY A O 1
ATOM 751 N N . LYS A 1 97 ? 3.757 13.216 0.954 1.00 92.75 97 LYS A N 1
ATOM 752 C CA . LYS A 1 97 ? 4.519 12.580 -0.133 1.00 92.75 97 LYS A CA 1
ATOM 753 C C . LYS A 1 97 ? 4.364 11.056 -0.162 1.00 92.75 97 LYS A C 1
ATOM 755 O O . LYS A 1 97 ? 4.221 10.487 -1.237 1.00 92.75 97 LYS A O 1
ATOM 760 N N . ASP A 1 98 ? 4.402 10.431 1.001 1.00 93.38 98 ASP A N 1
ATOM 761 C CA . ASP A 1 98 ? 4.293 8.991 1.210 1.00 93.38 98 A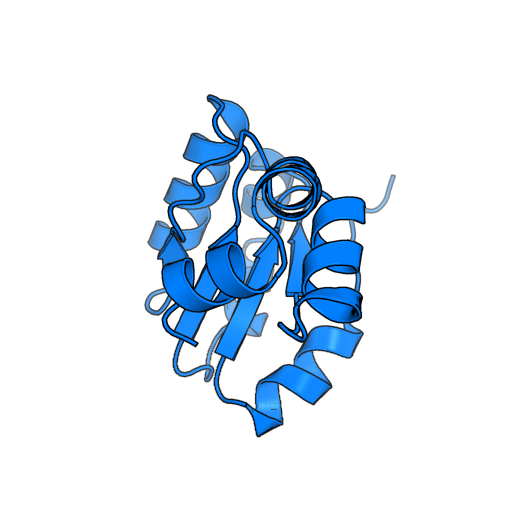SP A CA 1
ATOM 762 C C . ASP A 1 98 ? 3.470 8.729 2.494 1.00 93.38 98 ASP A C 1
ATOM 764 O O . ASP A 1 98 ? 3.089 9.683 3.203 1.00 93.38 98 ASP A O 1
ATOM 768 N N . PRO A 1 99 ? 3.102 7.471 2.792 1.00 95.75 99 PRO A N 1
ATOM 769 C CA . PRO A 1 99 ? 2.364 7.131 4.006 1.00 95.75 99 PRO A CA 1
ATOM 770 C C . PRO A 1 99 ? 3.052 7.579 5.295 1.00 95.75 99 PRO A C 1
ATOM 772 O O . PRO A 1 99 ? 2.387 8.141 6.169 1.00 95.75 99 PRO A O 1
ATOM 775 N N . ASN A 1 100 ? 4.366 7.392 5.410 1.00 95.62 100 ASN A N 1
ATOM 776 C CA . ASN A 1 100 ? 5.119 7.809 6.588 1.00 95.62 100 ASN A CA 1
ATOM 777 C C . ASN A 1 100 ? 5.077 9.334 6.812 1.00 95.62 100 ASN A C 1
ATOM 779 O O . ASN A 1 100 ? 4.764 9.804 7.906 1.00 95.62 100 ASN A O 1
ATOM 783 N N . GLU A 1 101 ? 5.333 10.134 5.781 1.00 96.38 101 GLU A N 1
ATOM 784 C CA . GLU A 1 101 ? 5.270 11.592 5.851 1.00 96.38 101 GLU A CA 1
ATOM 785 C C . GLU A 1 101 ? 3.849 12.064 6.175 1.00 96.38 101 GLU A C 1
ATOM 787 O O . GLU A 1 101 ? 3.655 12.969 6.993 1.00 96.38 101 GLU A O 1
ATOM 792 N N . THR A 1 102 ? 2.848 11.428 5.566 1.00 96.69 102 THR A N 1
ATOM 793 C CA . THR A 1 102 ? 1.441 11.713 5.853 1.00 96.69 102 THR A CA 1
ATOM 794 C C . THR A 1 102 ? 1.120 11.459 7.321 1.00 96.69 102 THR A C 1
ATOM 796 O O . THR A 1 102 ? 0.493 12.301 7.963 1.00 96.69 102 THR A O 1
ATOM 799 N N . PHE A 1 103 ? 1.583 10.337 7.871 1.00 96.94 103 PHE A N 1
ATOM 800 C CA . PHE A 1 103 ? 1.394 10.000 9.275 1.00 96.94 103 PHE A CA 1
ATOM 801 C C . PHE A 1 103 ? 2.052 11.032 10.197 1.00 96.94 103 PHE A C 1
ATOM 803 O O . PHE A 1 103 ? 1.404 11.534 11.114 1.00 96.94 103 PHE A O 1
ATOM 810 N N . LEU A 1 104 ? 3.301 11.416 9.923 1.00 96.88 104 LEU A N 1
ATOM 811 C CA . LEU A 1 104 ? 4.036 12.387 10.738 1.00 96.88 104 LEU A CA 1
ATOM 812 C C . LEU A 1 104 ? 3.397 13.784 10.731 1.00 96.88 104 LEU A C 1
ATOM 814 O O . LEU A 1 104 ? 3.408 14.465 11.755 1.00 96.88 104 LEU A O 1
ATOM 818 N N . LYS A 1 105 ? 2.852 14.228 9.591 1.00 97.56 105 LYS A N 1
ATOM 819 C CA . LYS A 1 105 ? 2.287 15.582 9.441 1.00 97.56 105 LYS A CA 1
ATOM 820 C C . LYS A 1 105 ? 0.804 15.678 9.800 1.00 97.56 105 LYS A C 1
ATOM 822 O O . LYS A 1 105 ? 0.371 16.713 10.301 1.00 97.56 105 LYS A O 1
ATOM 827 N N . HIS A 1 106 ? 0.024 14.637 9.516 1.00 96.19 106 HIS A N 1
ATOM 828 C CA . HIS A 1 106 ? -1.443 14.677 9.580 1.00 96.19 106 HIS A CA 1
ATOM 829 C C . HIS A 1 106 ? -2.052 13.620 10.512 1.00 96.19 106 HIS A C 1
ATOM 831 O O . HIS A 1 106 ? -3.250 13.671 10.794 1.00 96.19 106 HIS A O 1
ATOM 837 N N . GLY A 1 107 ? -1.244 12.690 11.022 1.00 96.38 107 GLY A N 1
ATOM 838 C CA . GLY A 1 107 ? -1.676 11.634 11.930 1.00 96.38 107 GLY A CA 1
ATOM 839 C C . GLY A 1 107 ? -2.436 10.494 11.247 1.00 96.38 107 GLY A C 1
ATOM 840 O O . GLY A 1 107 ? -2.767 10.533 10.059 1.00 96.38 107 GLY A O 1
ATOM 841 N N . ARG A 1 108 ? -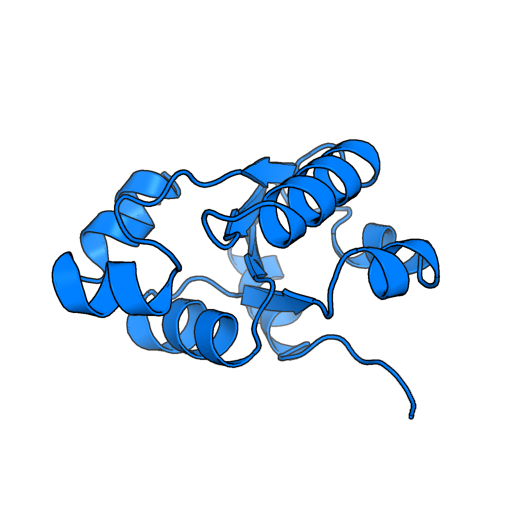2.741 9.456 12.035 1.00 96.88 108 ARG A N 1
ATOM 842 C CA . ARG A 1 108 ? -3.431 8.240 11.565 1.00 96.88 108 ARG A CA 1
ATOM 843 C C . ARG A 1 108 ? -4.814 8.501 10.964 1.00 96.88 108 ARG A C 1
ATOM 845 O O . ARG A 1 108 ? -5.192 7.844 9.999 1.00 96.88 108 ARG A O 1
ATOM 852 N N . GLU A 1 109 ? -5.563 9.457 11.511 1.00 96.75 109 GLU A N 1
ATOM 853 C CA . GLU A 1 109 ? -6.951 9.706 11.101 1.00 96.75 109 GLU A CA 1
ATOM 854 C C . GLU A 1 109 ? -7.028 10.251 9.674 1.00 96.75 109 GLU A C 1
ATOM 856 O O . GLU A 1 109 ? -7.923 9.879 8.921 1.00 96.75 109 GLU A O 1
ATOM 861 N N . ALA A 1 110 ? -6.046 11.052 9.251 1.00 96.06 110 ALA A N 1
ATOM 862 C CA . ALA A 1 110 ? -5.975 11.537 7.877 1.00 96.06 110 ALA A CA 1
ATOM 863 C C . ALA A 1 110 ? -5.801 10.389 6.869 1.00 96.06 110 ALA A C 1
ATOM 865 O O . ALA A 1 110 ? -6.438 10.387 5.816 1.00 96.06 110 ALA A O 1
ATOM 866 N N . ILE A 1 111 ? -4.978 9.392 7.210 1.00 97.44 111 ILE A N 1
ATOM 867 C CA . ILE A 1 111 ? -4.761 8.201 6.379 1.00 97.44 111 ILE A CA 1
ATOM 868 C C . ILE A 1 111 ? -6.032 7.353 6.323 1.00 97.44 111 ILE A C 1
ATOM 870 O O . ILE A 1 111 ? -6.455 6.965 5.236 1.00 97.44 111 ILE A O 1
ATOM 874 N N . ARG A 1 112 ? -6.664 7.089 7.474 1.00 97.25 112 ARG A N 1
ATOM 875 C CA . ARG A 1 112 ? -7.900 6.292 7.541 1.00 97.25 112 ARG A CA 1
ATOM 876 C C . ARG A 1 112 ? -9.044 6.949 6.774 1.00 97.25 112 ARG A C 1
ATOM 878 O O . ARG A 1 112 ? -9.658 6.298 5.937 1.00 97.25 112 ARG A O 1
ATOM 885 N N . HIS A 1 113 ? -9.233 8.254 6.952 1.00 96.75 113 HIS A N 1
ATOM 886 C CA . HIS A 1 113 ? -10.233 9.019 6.216 1.00 96.75 113 HIS A CA 1
ATOM 887 C C . HIS A 1 113 ? -9.983 8.982 4.700 1.00 96.75 113 HIS A C 1
ATOM 889 O O . HIS A 1 113 ? -10.908 8.732 3.929 1.00 96.75 113 HIS A O 1
ATOM 895 N N . ALA A 1 114 ? -8.737 9.169 4.246 1.00 96.00 114 ALA A N 1
ATOM 896 C CA . ALA A 1 114 ? -8.388 9.041 2.826 1.00 96.00 114 ALA A CA 1
ATOM 897 C C . ALA A 1 114 ? -8.631 7.615 2.292 1.00 96.00 114 ALA A C 1
ATOM 899 O O . ALA A 1 114 ? -9.053 7.422 1.148 1.00 96.00 114 ALA A O 1
ATOM 900 N N . ALA A 1 115 ? -8.393 6.610 3.134 1.00 95.94 115 ALA A N 1
ATOM 901 C CA . ALA A 1 115 ? -8.682 5.214 2.855 1.00 95.94 115 ALA A CA 1
ATOM 902 C C . ALA A 1 115 ? -10.179 4.868 2.958 1.00 95.94 115 ALA A C 1
ATOM 904 O O . ALA A 1 115 ? -10.539 3.763 2.571 1.00 95.94 115 ALA A O 1
ATOM 905 N N . GLY A 1 116 ? -11.059 5.775 3.393 1.00 95.06 116 GLY A N 1
ATOM 906 C CA . GLY A 1 116 ? -12.490 5.503 3.576 1.00 95.06 116 GLY A CA 1
ATOM 907 C C . GLY A 1 116 ? -12.792 4.501 4.698 1.00 95.06 116 GLY A C 1
ATOM 908 O O . GLY A 1 116 ? -13.735 3.724 4.563 1.00 95.06 116 GLY A O 1
ATOM 909 N N . LEU A 1 117 ? -11.964 4.493 5.750 1.00 92.12 117 LEU A N 1
ATOM 910 C CA . LEU A 1 117 ? -12.005 3.594 6.913 1.00 92.12 117 LEU A CA 1
ATOM 911 C C . LEU A 1 117 ? -12.226 4.341 8.235 1.00 92.12 117 LEU A C 1
ATOM 913 O O . LEU A 1 117 ? -12.081 5.582 8.255 1.00 92.12 117 LEU A O 1
#